Protein AF-A0A2D9WE15-F1 (afdb_monomer)

Structure (mmCIF, N/CA/C/O backbone):
data_AF-A0A2D9WE15-F1
#
_entry.id   AF-A0A2D9WE15-F1
#
loop_
_atom_site.group_PDB
_atom_site.id
_atom_site.type_symbol
_atom_site.label_atom_id
_atom_site.label_alt_id
_atom_site.label_comp_id
_atom_site.label_asym_id
_atom_site.label_entity_id
_atom_site.label_seq_id
_atom_site.pdbx_PDB_ins_code
_atom_site.Cartn_x
_atom_site.Cartn_y
_atom_site.Cartn_z
_atom_site.occupancy
_atom_site.B_iso_or_equiv
_atom_site.auth_seq_id
_atom_site.auth_comp_id
_atom_site.auth_asym_id
_atom_site.auth_atom_id
_atom_site.pdbx_PDB_model_num
ATOM 1 N N . MET A 1 1 ? 0.430 -5.581 14.770 1.00 84.19 1 MET A N 1
ATOM 2 C CA . MET A 1 1 ? 0.747 -4.256 14.187 1.00 84.19 1 MET A CA 1
ATOM 3 C C . MET A 1 1 ? 1.157 -3.332 15.324 1.00 84.19 1 MET A C 1
ATOM 5 O O . MET A 1 1 ? 0.563 -3.444 16.387 1.00 84.19 1 MET A O 1
ATOM 9 N N . LYS A 1 2 ? 2.175 -2.483 15.143 1.00 93.44 2 LYS A N 1
ATOM 10 C CA . LYS A 1 2 ? 2.626 -1.508 16.152 1.00 93.44 2 LYS A CA 1
ATOM 11 C C . LYS A 1 2 ? 2.467 -0.103 15.576 1.00 93.44 2 LYS A C 1
ATOM 13 O O . LYS A 1 2 ? 2.936 0.138 14.468 1.00 93.44 2 LYS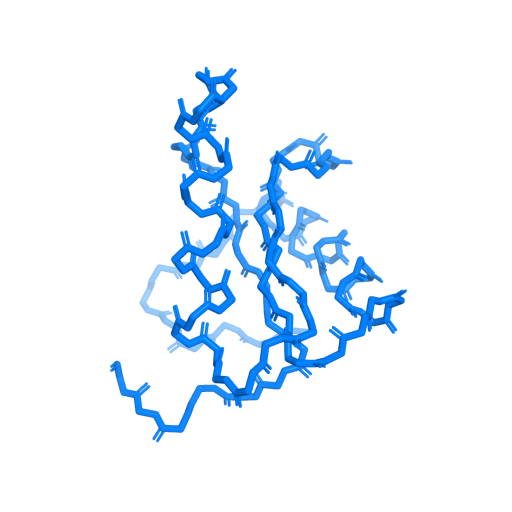 A O 1
ATOM 18 N N . THR A 1 3 ? 1.830 0.806 16.310 1.00 96.88 3 THR A N 1
ATOM 19 C CA . THR A 1 3 ? 1.715 2.214 15.904 1.00 96.88 3 THR A CA 1
ATOM 20 C C . THR A 1 3 ? 3.058 2.919 16.086 1.00 96.88 3 THR A C 1
ATOM 22 O O . THR A 1 3 ? 3.648 2.856 17.163 1.00 96.88 3 THR A O 1
ATOM 25 N N . VAL A 1 4 ? 3.544 3.577 15.030 1.00 96.56 4 VAL A N 1
ATOM 26 C CA . VAL A 1 4 ? 4.835 4.299 15.006 1.00 96.56 4 VAL A CA 1
ATOM 27 C C . VAL A 1 4 ? 4.677 5.804 14.737 1.00 96.56 4 VAL A C 1
ATOM 29 O O . VAL A 1 4 ? 5.659 6.515 14.562 1.00 96.56 4 VAL A O 1
ATOM 32 N N . THR A 1 5 ? 3.437 6.298 14.712 1.00 96.44 5 THR A N 1
ATOM 33 C CA . THR A 1 5 ? 3.059 7.694 14.445 1.00 96.44 5 THR A CA 1
ATOM 34 C C . THR A 1 5 ? 2.384 8.334 15.659 1.00 96.44 5 THR A C 1
ATOM 36 O O . THR A 1 5 ? 1.856 7.636 16.522 1.00 96.44 5 THR A O 1
ATOM 39 N N . LYS A 1 6 ? 2.341 9.677 15.709 1.00 97.69 6 LYS A N 1
ATOM 40 C CA . LYS A 1 6 ? 1.618 10.424 16.761 1.00 97.69 6 LYS A CA 1
ATOM 41 C C . LYS A 1 6 ? 0.108 10.145 16.743 1.00 97.69 6 LYS A C 1
ATOM 43 O O . LYS A 1 6 ? -0.504 9.992 17.793 1.00 97.69 6 LYS A O 1
ATOM 48 N N . LYS A 1 7 ? -0.488 10.080 15.546 1.00 96.00 7 LYS A N 1
ATOM 49 C CA . LYS A 1 7 ? -1.895 9.707 15.349 1.00 96.00 7 LYS A CA 1
ATOM 50 C C . LYS A 1 7 ? -2.016 8.185 15.386 1.00 96.00 7 LYS A C 1
ATOM 52 O O . LYS A 1 7 ? -1.307 7.509 14.639 1.00 96.00 7 LYS A O 1
ATOM 57 N N . GLN A 1 8 ? -2.905 7.671 16.231 1.00 96.88 8 GLN A N 1
ATOM 58 C CA . GLN A 1 8 ? -3.245 6.250 16.257 1.00 96.88 8 GLN A CA 1
ATOM 59 C C . GLN A 1 8 ? -4.403 5.960 15.293 1.00 96.88 8 GLN A C 1
ATOM 61 O O . GLN A 1 8 ? -5.299 6.802 15.179 1.00 96.88 8 GLN A O 1
ATOM 66 N N . PRO A 1 9 ? -4.397 4.802 14.609 1.00 96.56 9 PRO A N 1
ATOM 67 C CA . PRO A 1 9 ? -5.542 4.384 13.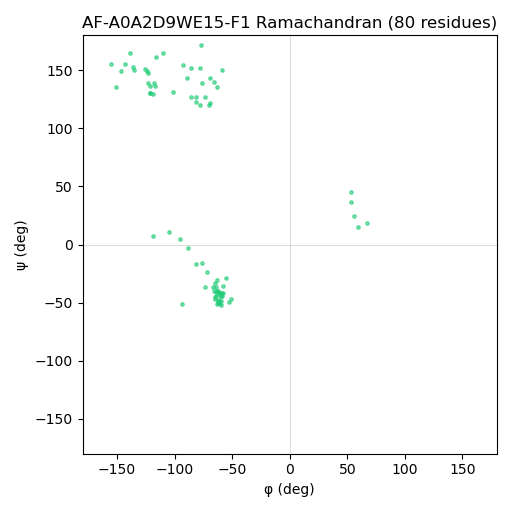819 1.00 96.56 9 PRO A CA 1
ATOM 68 C C . PRO A 1 9 ? -6.715 4.021 14.737 1.00 96.56 9 PRO A C 1
ATOM 70 O O . PRO A 1 9 ? -6.520 3.444 15.809 1.00 96.56 9 PRO A O 1
ATOM 73 N N . ASN A 1 10 ? -7.933 4.339 14.314 1.00 96.62 10 ASN A N 1
ATOM 74 C CA . ASN A 1 10 ? -9.144 3.865 14.980 1.00 96.62 10 ASN A CA 1
ATOM 75 C C . ASN A 1 10 ? -9.442 2.393 14.620 1.00 96.62 10 ASN A C 1
ATOM 77 O O . ASN A 1 10 ? -8.822 1.817 13.727 1.00 96.62 10 ASN A O 1
ATOM 81 N N . ASN A 1 11 ? -10.425 1.778 15.285 1.00 96.81 11 ASN A N 1
ATOM 82 C CA . ASN A 1 11 ? -10.765 0.365 15.066 1.00 96.81 11 ASN A CA 1
ATOM 83 C C . ASN A 1 11 ? -11.152 0.041 13.607 1.00 96.81 11 ASN A C 1
ATOM 85 O O . ASN A 1 11 ? -10.782 -1.021 13.112 1.00 96.81 11 ASN A O 1
ATOM 89 N N . ARG A 1 12 ? -11.836 0.957 12.897 1.00 97.50 12 ARG A N 1
ATOM 90 C CA . ARG A 1 12 ? -12.170 0.791 11.467 1.00 97.50 12 ARG A CA 1
ATOM 91 C C . ARG A 1 12 ? -10.904 0.779 10.615 1.00 97.50 12 ARG A C 1
ATOM 93 O O . ARG A 1 12 ? -10.733 -0.097 9.777 1.00 97.50 12 ARG A O 1
ATOM 100 N N . GLU A 1 13 ? -10.007 1.733 10.851 1.00 98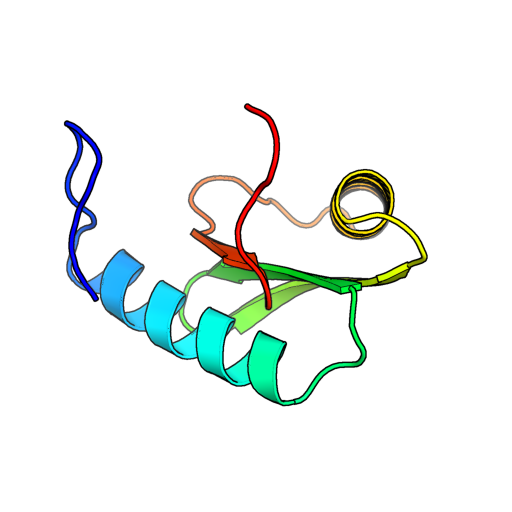.00 13 GLU A N 1
ATOM 101 C CA . GLU A 1 13 ? -8.731 1.833 10.137 1.00 98.00 13 GLU A CA 1
ATOM 102 C C . GLU A 1 13 ? -7.837 0.615 10.413 1.00 98.00 13 GLU A C 1
ATOM 104 O O . GLU A 1 13 ? -7.169 0.139 9.502 1.00 98.00 13 GLU A O 1
ATOM 109 N N . ILE A 1 14 ? -7.841 0.065 11.634 1.00 97.81 14 ILE A N 1
ATOM 110 C CA . ILE A 1 14 ? -7.109 -1.170 11.966 1.00 97.81 14 ILE A CA 1
ATOM 111 C C . ILE A 1 14 ? -7.639 -2.355 11.151 1.00 97.81 14 ILE A C 1
ATOM 113 O O . ILE A 1 14 ? -6.848 -3.082 10.545 1.00 97.81 14 ILE A O 1
ATOM 117 N N . ASP A 1 15 ? -8.957 -2.534 11.109 1.00 98.25 15 ASP A N 1
ATOM 118 C CA . ASP A 1 15 ? -9.606 -3.580 10.316 1.00 98.25 15 ASP A CA 1
ATOM 119 C C . ASP A 1 15 ? -9.276 -3.448 8.821 1.00 98.25 15 ASP A C 1
ATOM 121 O O . ASP A 1 15 ? -8.927 -4.435 8.161 1.00 98.25 15 ASP A O 1
ATOM 125 N N . ASP A 1 16 ? -9.327 -2.222 8.298 1.00 98.56 16 ASP A N 1
ATOM 126 C CA . ASP A 1 16 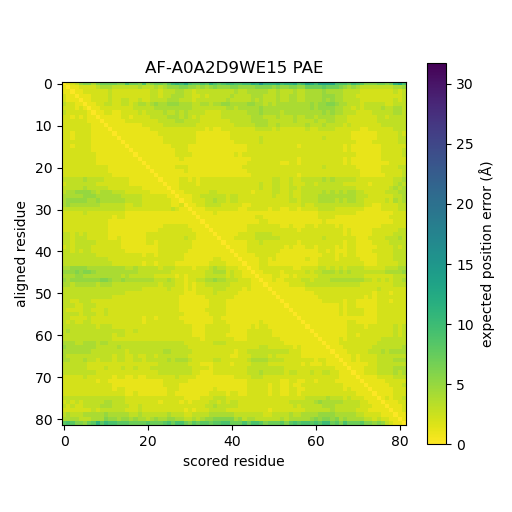? -8.993 -1.921 6.908 1.00 98.56 16 ASP A CA 1
ATOM 127 C C . ASP A 1 16 ? -7.498 -2.145 6.622 1.00 98.56 16 ASP A C 1
ATOM 129 O O . ASP A 1 16 ? -7.150 -2.657 5.558 1.00 98.56 16 ASP A O 1
ATOM 133 N N . LEU A 1 17 ? -6.597 -1.835 7.565 1.00 98.31 17 LEU A N 1
ATOM 134 C CA . LEU A 1 17 ? -5.154 -2.084 7.438 1.00 98.31 17 LEU A CA 1
ATOM 135 C C . LEU A 1 17 ? -4.845 -3.584 7.401 1.00 98.31 17 LEU A C 1
ATOM 137 O O . LEU A 1 17 ? -4.010 -4.028 6.610 1.00 98.31 17 LEU A O 1
ATOM 141 N N . ILE A 1 18 ? -5.536 -4.384 8.221 1.00 98.06 18 ILE A N 1
ATOM 142 C CA . ILE A 1 18 ? -5.425 -5.849 8.197 1.00 98.06 18 ILE A CA 1
ATOM 143 C C . ILE A 1 18 ? -5.919 -6.389 6.853 1.00 98.06 18 ILE A C 1
ATOM 145 O O . ILE A 1 18 ? -5.265 -7.251 6.260 1.00 98.06 18 ILE A O 1
ATOM 149 N N . PHE A 1 19 ? -7.051 -5.884 6.355 1.00 98.56 19 PHE A N 1
ATOM 150 C CA . PHE A 1 19 ? -7.560 -6.235 5.031 1.00 98.56 19 PHE A CA 1
ATOM 151 C C . PHE A 1 19 ? -6.554 -5.868 3.927 1.00 98.56 19 PHE A C 1
ATOM 153 O O . PHE A 1 19 ? -6.158 -6.739 3.152 1.00 98.56 19 PHE A O 1
ATOM 160 N N . ALA A 1 20 ? -6.063 -4.628 3.897 1.00 98.50 20 ALA A N 1
ATOM 161 C CA . ALA A 1 20 ? -5.108 -4.147 2.901 1.00 98.50 20 ALA A CA 1
ATOM 162 C C . ALA A 1 20 ? -3.797 -4.952 2.915 1.00 98.50 20 ALA A C 1
ATOM 164 O O . ALA A 1 20 ? -3.294 -5.336 1.860 1.00 98.50 20 ALA A O 1
ATOM 165 N N . SER A 1 21 ? -3.278 -5.292 4.100 1.00 97.81 21 SER A N 1
ATOM 166 C CA . SER A 1 21 ? -2.083 -6.131 4.250 1.00 97.81 21 SER A CA 1
ATOM 167 C C . SER A 1 21 ? -2.287 -7.543 3.684 1.00 97.81 21 SER A C 1
ATOM 169 O O . SER A 1 21 ? -1.402 -8.072 3.003 1.00 97.81 21 SER A O 1
ATOM 171 N N . LYS A 1 22 ? -3.471 -8.141 3.890 1.00 98.06 22 LYS A N 1
ATOM 172 C CA . LYS A 1 22 ? -3.825 -9.428 3.271 1.00 98.06 22 LYS A CA 1
ATOM 173 C C . LYS A 1 22 ? -3.870 -9.325 1.749 1.00 98.06 22 LYS A C 1
ATOM 175 O O . LYS A 1 22 ? -3.390 -10.245 1.094 1.00 98.06 22 LYS A O 1
ATOM 180 N N . VAL A 1 23 ? -4.397 -8.235 1.188 1.00 98.00 23 VAL A N 1
ATOM 181 C CA . VAL A 1 23 ? -4.381 -8.013 -0.267 1.00 98.00 23 VAL A CA 1
ATOM 182 C C . VAL A 1 23 ? -2.939 -7.913 -0.770 1.00 98.00 23 VAL A C 1
ATOM 184 O O . VAL A 1 23 ? -2.574 -8.676 -1.660 1.00 98.00 23 VAL A O 1
ATOM 187 N N . CYS A 1 24 ? -2.090 -7.080 -0.151 1.00 96.56 24 CYS A N 1
ATOM 188 C CA . CYS A 1 24 ? -0.674 -6.955 -0.522 1.00 96.56 24 CYS A CA 1
ATOM 189 C C . CYS A 1 24 ? 0.031 -8.317 -0.583 1.00 96.56 24 CYS A C 1
ATOM 191 O O . CYS A 1 24 ? 0.666 -8.627 -1.589 1.00 96.56 24 CYS A O 1
ATOM 193 N N . LYS A 1 25 ? -0.156 -9.167 0.438 1.00 96.31 25 LYS A N 1
ATOM 194 C CA . LYS A 1 25 ? 0.451 -10.509 0.513 1.00 96.31 25 LYS A CA 1
ATOM 195 C C . LYS A 1 25 ? 0.146 -11.401 -0.703 1.00 96.31 25 LYS A C 1
ATOM 197 O O . LYS A 1 25 ? 0.950 -12.271 -1.020 1.00 96.31 25 LYS A O 1
ATOM 202 N N . HIS A 1 26 ? -0.995 -11.211 -1.366 1.00 96.62 26 HIS A N 1
ATOM 203 C CA . HIS A 1 26 ? -1.438 -12.048 -2.490 1.00 96.62 26 HIS A CA 1
ATOM 204 C C . HIS A 1 26 ? -1.287 -11.362 -3.857 1.00 96.62 26 HIS A C 1
ATOM 206 O O . HIS A 1 26 ? -1.784 -11.864 -4.863 1.00 96.62 26 HIS A O 1
ATOM 212 N N . THR A 1 27 ? -0.591 -10.227 -3.915 1.00 95.62 27 THR A N 1
ATOM 213 C CA . THR A 1 27 ? -0.309 -9.491 -5.159 1.00 95.62 27 THR A CA 1
ATOM 214 C C . THR A 1 27 ? 1.170 -9.580 -5.534 1.00 95.62 27 THR A C 1
ATOM 216 O O . THR A 1 27 ? 2.004 -9.988 -4.731 1.00 95.62 27 THR A O 1
ATOM 219 N N . LYS A 1 28 ? 1.511 -9.228 -6.779 1.00 95.75 28 LYS A N 1
ATOM 220 C CA . LYS A 1 28 ? 2.898 -9.244 -7.261 1.00 95.75 28 LYS A CA 1
ATOM 221 C C . LYS A 1 28 ? 3.644 -7.980 -6.839 1.00 95.75 28 LYS A C 1
ATOM 223 O O . LYS A 1 28 ? 3.251 -6.886 -7.236 1.00 95.75 28 LYS A O 1
ATOM 228 N N . SER A 1 29 ? 4.754 -8.164 -6.132 1.00 95.25 29 SER A N 1
ATOM 229 C CA . SER A 1 29 ? 5.665 -7.094 -5.730 1.00 95.25 29 SER A CA 1
ATOM 230 C C . SER A 1 29 ? 6.248 -6.319 -6.920 1.00 95.25 29 SER A C 1
ATOM 232 O O . SER A 1 29 ? 6.461 -6.889 -7.987 1.00 95.25 29 SER A O 1
ATOM 234 N N . ASN A 1 30 ? 6.573 -5.033 -6.774 1.00 96.38 30 ASN A N 1
ATOM 235 C CA . ASN A 1 30 ? 6.251 -4.176 -5.626 1.00 96.38 30 ASN A CA 1
ATOM 236 C C . ASN A 1 30 ? 4.778 -3.731 -5.646 1.00 96.38 30 ASN A C 1
ATOM 238 O O . ASN A 1 30 ? 4.287 -3.329 -6.706 1.00 96.38 30 ASN A O 1
ATOM 242 N N . THR A 1 31 ? 4.122 -3.716 -4.478 1.00 97.31 31 THR A N 1
ATOM 243 C CA . THR A 1 31 ? 2.689 -3.399 -4.373 1.00 97.31 31 THR A CA 1
ATOM 244 C C . THR A 1 31 ? 2.387 -2.224 -3.446 1.00 97.31 31 THR A C 1
ATOM 246 O O . THR A 1 31 ? 2.893 -2.145 -2.330 1.00 97.31 31 THR A O 1
ATOM 249 N N . ILE A 1 32 ? 1.443 -1.380 -3.876 1.00 98.38 32 ILE A N 1
ATOM 250 C CA . ILE A 1 32 ? 0.699 -0.443 -3.026 1.00 98.38 32 ILE A CA 1
ATOM 251 C C . ILE A 1 32 ? -0.799 -0.735 -3.146 1.00 98.38 32 ILE A C 1
ATOM 253 O O . ILE A 1 32 ? -1.325 -0.823 -4.256 1.00 98.38 32 ILE A O 1
ATOM 257 N N . VAL A 1 33 ? -1.487 -0.856 -2.010 1.00 98.50 33 VAL A N 1
ATOM 258 C CA . VAL A 1 33 ? -2.940 -1.075 -1.914 1.00 98.50 33 VAL A CA 1
ATOM 259 C C . VAL A 1 33 ? -3.580 0.054 -1.120 1.00 98.50 33 VAL A C 1
ATOM 261 O O . VAL A 1 33 ? -3.155 0.322 -0.000 1.00 98.50 33 VAL A O 1
ATOM 264 N N . PHE A 1 34 ? -4.640 0.645 -1.667 1.00 98.69 34 PHE A N 1
ATOM 265 C CA . PHE A 1 34 ? -5.581 1.503 -0.953 1.00 98.69 34 PHE A CA 1
ATOM 266 C C . PHE A 1 34 ? -6.858 0.729 -0.633 1.00 98.69 34 PHE A C 1
ATOM 268 O O . PHE A 1 34 ? -7.451 0.114 -1.524 1.00 98.69 34 PHE A O 1
ATOM 275 N N . ALA A 1 35 ? -7.308 0.790 0.618 1.00 98.50 35 ALA A N 1
ATOM 276 C CA . ALA A 1 35 ? -8.540 0.147 1.063 1.00 98.50 35 ALA A CA 1
ATOM 277 C C . ALA A 1 35 ? -9.382 1.070 1.950 1.00 98.50 35 ALA A C 1
ATOM 279 O O . ALA A 1 35 ? -8.849 1.919 2.661 1.00 98.50 35 ALA A O 1
ATOM 280 N N . LYS A 1 36 ? -10.702 0.890 1.916 1.00 98.31 36 LYS A N 1
ATOM 281 C CA . LYS A 1 36 ? -11.664 1.596 2.773 1.00 98.31 36 LYS A CA 1
ATOM 282 C C . LYS A 1 36 ? -12.875 0.696 2.986 1.00 98.31 36 LYS A C 1
ATOM 284 O O . LYS A 1 36 ? -13.348 0.096 2.025 1.00 98.31 36 LYS A O 1
ATOM 289 N N . ASN A 1 37 ? -13.377 0.594 4.216 1.00 97.44 37 ASN A N 1
ATOM 290 C CA . ASN A 1 37 ? -14.549 -0.222 4.559 1.00 97.44 37 ASN A CA 1
ATOM 291 C C . ASN A 1 37 ? -14.422 -1.692 4.094 1.00 97.44 37 ASN A C 1
ATOM 293 O O . ASN A 1 37 ? -15.346 -2.248 3.503 1.00 97.44 37 ASN A O 1
ATOM 297 N N . LYS A 1 38 ? -13.257 -2.314 4.327 1.00 97.69 38 LYS A N 1
ATOM 298 C CA . LYS A 1 38 ? -12.894 -3.684 3.906 1.00 97.69 38 LYS A CA 1
ATOM 299 C C . LYS A 1 38 ? -13.016 -3.936 2.397 1.00 97.69 38 LYS A C 1
ATOM 301 O O . LYS A 1 38 ? -13.152 -5.080 1.968 1.00 97.69 38 LYS A O 1
ATOM 306 N N . GLN A 1 39 ? -12.934 -2.882 1.588 1.00 97.69 39 GLN A N 1
ATOM 307 C CA . GLN A 1 39 ? -12.953 -2.953 0.134 1.00 97.69 39 GLN A CA 1
ATOM 308 C C . GLN A 1 39 ? -11.648 -2.409 -0.449 1.00 97.69 39 GLN A C 1
ATOM 310 O O . GLN A 1 39 ? -11.122 -1.391 0.002 1.00 97.69 39 GLN A O 1
ATOM 315 N N . LEU A 1 40 ? -11.130 -3.088 -1.475 1.00 97.94 40 LEU A N 1
ATOM 316 C CA . LEU A 1 40 ? -10.032 -2.583 -2.296 1.00 97.94 40 LEU A CA 1
ATOM 317 C C . LEU A 1 40 ? -10.538 -1.402 -3.134 1.00 97.94 40 LEU A C 1
ATOM 319 O O . LEU A 1 40 ? -11.458 -1.575 -3.930 1.00 97.94 40 LEU A O 1
ATOM 323 N N . ILE A 1 41 ? -9.917 -0.232 -2.981 1.00 98.19 41 ILE A N 1
ATOM 324 C CA . ILE A 1 41 ? -10.262 0.965 -3.761 1.00 98.19 41 ILE A CA 1
ATOM 325 C C . ILE A 1 41 ? -9.372 1.064 -4.998 1.00 98.19 41 ILE A C 1
ATOM 327 O O . ILE A 1 41 ? -9.858 1.186 -6.118 1.00 98.19 41 ILE A O 1
ATOM 331 N N . ALA A 1 42 ? -8.056 0.970 -4.813 1.00 98.19 42 ALA A N 1
ATOM 332 C CA . ALA A 1 42 ? -7.096 0.979 -5.909 1.00 98.19 42 ALA A CA 1
ATOM 333 C C . ALA A 1 42 ? -5.802 0.271 -5.508 1.00 98.19 42 ALA A C 1
ATOM 335 O O . ALA A 1 42 ? -5.443 0.222 -4.333 1.00 98.19 42 ALA A O 1
ATOM 336 N N . SER A 1 43 ? -5.070 -0.241 -6.494 1.00 98.06 43 SER A N 1
ATOM 337 C CA . SER A 1 43 ? -3.750 -0.826 -6.275 1.00 98.06 43 SER A CA 1
ATOM 338 C C . SER A 1 43 ? -2.822 -0.586 -7.455 1.00 98.06 43 SER A C 1
ATOM 340 O O . SER A 1 43 ? -3.266 -0.561 -8.605 1.00 98.06 43 SER A O 1
ATOM 342 N N . GLY A 1 44 ? -1.531 -0.483 -7.166 1.00 98.06 44 GLY A N 1
ATOM 343 C CA . GLY A 1 44 ? -0.456 -0.609 -8.142 1.00 98.06 44 GLY A CA 1
ATOM 344 C C . GLY A 1 44 ? 0.394 -1.814 -7.781 1.00 98.06 44 GLY A C 1
ATOM 345 O O . GLY A 1 44 ? 0.664 -2.033 -6.602 1.00 98.06 44 GLY A O 1
ATOM 346 N N . VAL A 1 45 ? 0.754 -2.617 -8.778 1.00 97.00 45 VAL A N 1
ATOM 347 C CA . VAL A 1 45 ? 1.404 -3.926 -8.598 1.00 97.00 45 VAL A CA 1
ATOM 348 C C . VAL A 1 45 ? 2.443 -4.152 -9.693 1.00 97.00 45 VAL A C 1
ATOM 350 O O . VAL A 1 45 ? 2.337 -3.592 -10.790 1.00 97.00 45 VAL A O 1
ATOM 353 N N . GLY A 1 46 ? 3.437 -4.996 -9.412 1.00 94.75 46 GLY A N 1
ATOM 354 C CA . GLY A 1 46 ? 4.430 -5.436 -10.396 1.00 94.75 46 GLY A CA 1
ATOM 355 C C . GLY A 1 46 ? 5.374 -4.339 -10.890 1.00 94.75 46 GLY A C 1
ATOM 356 O O . GLY A 1 46 ? 5.970 -4.486 -11.953 1.00 94.75 46 GLY A O 1
ATOM 357 N N . GLN A 1 47 ? 5.487 -3.225 -10.162 1.00 96.56 47 GLN A N 1
ATOM 358 C CA . GLN A 1 47 ? 6.363 -2.120 -10.549 1.00 96.56 47 GLN A CA 1
ATOM 359 C C . GLN A 1 47 ? 7.792 -2.333 -10.039 1.00 96.56 47 GLN A C 1
ATOM 361 O O . GLN A 1 47 ? 8.019 -2.936 -8.984 1.00 96.56 47 GLN A O 1
ATOM 366 N N . THR A 1 48 ? 8.764 -1.775 -10.762 1.00 95.50 48 THR A N 1
ATOM 367 C CA . THR A 1 48 ? 10.180 -1.773 -10.359 1.00 95.50 48 THR A CA 1
ATOM 368 C C . THR A 1 48 ? 10.401 -0.968 -9.079 1.00 95.50 48 THR A C 1
ATOM 370 O O . THR A 1 48 ? 11.220 -1.358 -8.250 1.00 95.50 48 THR A O 1
ATOM 373 N N . SER A 1 49 ? 9.629 0.104 -8.870 1.00 96.12 49 SER A N 1
ATOM 374 C CA . SER A 1 49 ? 9.662 0.923 -7.657 1.00 96.12 49 SER A CA 1
ATOM 375 C C . SER A 1 49 ? 8.279 1.064 -7.009 1.00 96.12 49 SER A C 1
ATOM 377 O O . SER A 1 49 ? 7.241 1.062 -7.675 1.00 96.12 49 SER A O 1
ATOM 379 N N . ARG A 1 50 ? 8.250 1.245 -5.682 1.00 96.19 50 ARG A N 1
ATOM 380 C CA . ARG A 1 50 ? 7.000 1.502 -4.938 1.00 96.19 50 ARG A CA 1
ATOM 381 C C . ARG A 1 50 ? 6.426 2.889 -5.179 1.00 96.19 50 ARG A C 1
ATOM 383 O O . ARG A 1 50 ? 5.219 3.063 -5.061 1.00 96.19 50 ARG A O 1
ATOM 390 N N . VAL A 1 51 ? 7.263 3.845 -5.575 1.00 96.81 51 VAL A N 1
ATOM 391 C CA . VAL A 1 51 ? 6.801 5.163 -6.024 1.00 96.81 51 VAL A CA 1
ATOM 392 C C . VAL A 1 51 ? 5.968 5.014 -7.297 1.00 96.81 51 VAL A C 1
ATOM 394 O O . VAL A 1 51 ? 4.911 5.631 -7.414 1.00 96.81 51 VAL A O 1
ATOM 397 N N . ASP A 1 52 ? 6.383 4.151 -8.223 1.00 97.31 52 ASP A N 1
ATOM 398 C CA . ASP A 1 52 ? 5.622 3.908 -9.450 1.00 97.31 52 ASP A CA 1
ATOM 399 C C . ASP A 1 52 ? 4.358 3.087 -9.181 1.00 97.31 52 ASP A C 1
ATOM 401 O O . ASP A 1 52 ? 3.306 3.397 -9.740 1.00 97.31 52 ASP A O 1
ATOM 405 N N . ALA A 1 53 ? 4.406 2.123 -8.253 1.00 98.00 53 ALA A N 1
ATOM 406 C CA . ALA A 1 53 ? 3.204 1.425 -7.784 1.00 98.00 53 ALA A CA 1
ATOM 407 C C . ALA A 1 53 ? 2.189 2.403 -7.162 1.00 98.00 53 ALA A C 1
ATOM 409 O O . ALA A 1 53 ? 1.003 2.364 -7.491 1.00 98.00 53 ALA A O 1
ATOM 410 N N . LEU A 1 54 ? 2.648 3.341 -6.329 1.00 97.88 54 LEU A N 1
ATOM 411 C CA . LEU A 1 54 ? 1.805 4.392 -5.757 1.00 97.88 54 LEU A CA 1
ATOM 412 C C . LEU A 1 54 ? 1.179 5.269 -6.852 1.00 97.88 54 LEU 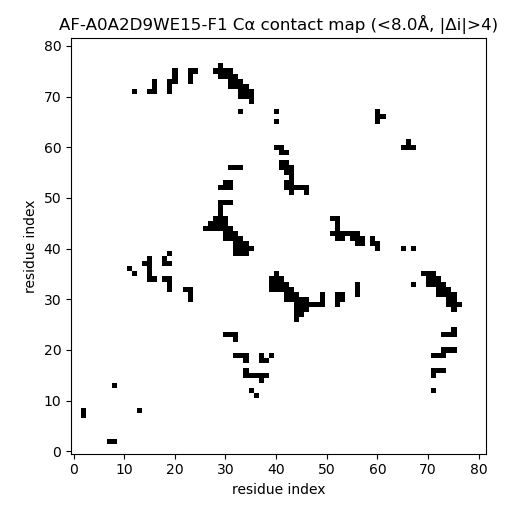A C 1
ATOM 414 O O . LEU A 1 54 ? -0.039 5.453 -6.874 1.00 97.88 54 LEU A O 1
ATOM 418 N N . LYS A 1 55 ? 1.988 5.768 -7.797 1.00 98.12 55 LYS A N 1
ATOM 419 C CA . LYS A 1 55 ? 1.504 6.576 -8.931 1.00 98.12 55 LYS A CA 1
ATOM 420 C C . LYS A 1 55 ? 0.474 5.819 -9.766 1.00 98.12 55 LYS A C 1
ATOM 422 O O . LYS A 1 55 ? -0.535 6.402 -10.158 1.00 98.12 55 LYS A O 1
ATOM 427 N N . GLN A 1 56 ? 0.703 4.532 -10.025 1.00 98.25 56 GLN A N 1
ATOM 428 C CA . GLN A 1 56 ? -0.228 3.676 -10.756 1.00 98.25 56 GLN A CA 1
ATOM 429 C C . GLN A 1 56 ? -1.567 3.554 -10.017 1.00 98.25 56 GLN A C 1
ATOM 431 O O . GLN A 1 56 ? -2.615 3.751 -10.636 1.00 98.25 56 GLN A O 1
ATOM 436 N N . ALA A 1 57 ? -1.537 3.287 -8.708 1.00 98.38 57 ALA A N 1
ATOM 437 C CA . ALA A 1 57 ? -2.732 3.184 -7.876 1.00 98.38 57 ALA A CA 1
ATOM 438 C C . ALA A 1 57 ? -3.548 4.489 -7.887 1.00 98.38 57 ALA A C 1
ATOM 440 O O . ALA A 1 57 ? -4.746 4.467 -8.167 1.00 98.38 57 ALA A O 1
ATOM 441 N N . VAL A 1 58 ? -2.888 5.633 -7.668 1.00 98.44 58 VAL A N 1
ATOM 442 C CA . VAL A 1 58 ? -3.527 6.962 -7.656 1.00 98.44 58 VAL A CA 1
ATOM 443 C C . VAL A 1 58 ? -4.086 7.323 -9.032 1.00 98.44 58 VAL A C 1
ATOM 445 O O . VAL A 1 58 ? -5.233 7.753 -9.144 1.00 98.44 58 VAL A O 1
ATOM 448 N N . LYS A 1 59 ? -3.321 7.094 -10.108 1.00 98.31 59 LYS A N 1
ATOM 449 C CA . LYS A 1 59 ? -3.787 7.330 -11.483 1.00 98.31 59 LYS A CA 1
ATOM 450 C C . LYS A 1 59 ? -5.026 6.493 -11.800 1.00 98.31 59 LYS A C 1
ATOM 452 O O . LYS A 1 59 ? -5.963 7.003 -12.413 1.00 98.31 59 LYS A O 1
ATOM 457 N N . LYS A 1 60 ? -5.045 5.225 -11.373 1.00 97.50 60 LYS A N 1
ATOM 458 C CA . LYS A 1 60 ? -6.199 4.338 -11.540 1.00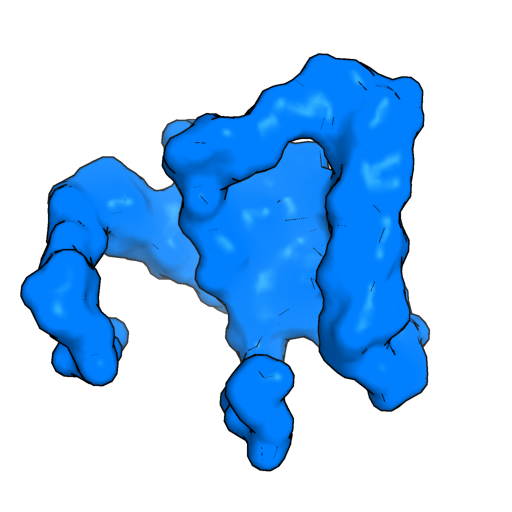 97.50 60 LYS A CA 1
ATOM 459 C C . LYS A 1 60 ? -7.401 4.880 -10.766 1.00 97.50 60 LYS A C 1
ATOM 461 O O . LYS A 1 60 ? -8.437 5.088 -11.388 1.00 97.50 60 LYS A O 1
ATOM 466 N N . ALA A 1 61 ? -7.256 5.199 -9.480 1.00 98.25 61 ALA A N 1
ATOM 467 C CA . ALA A 1 61 ? -8.336 5.773 -8.674 1.00 98.25 61 ALA A CA 1
ATOM 468 C C . ALA A 1 61 ? -8.949 7.017 -9.338 1.00 98.25 61 ALA A C 1
ATOM 470 O O . ALA A 1 61 ? -10.155 7.056 -9.577 1.00 98.25 61 ALA A O 1
ATOM 471 N N . ASN A 1 62 ? -8.108 7.960 -9.772 1.00 97.94 62 ASN A N 1
ATOM 472 C CA . ASN A 1 62 ? -8.545 9.173 -10.465 1.00 97.94 62 ASN A CA 1
ATOM 473 C C . ASN A 1 62 ? -9.280 8.870 -11.780 1.00 97.94 62 ASN A C 1
ATOM 475 O O . ASN A 1 62 ? -10.326 9.457 -12.046 1.00 97.94 62 ASN A O 1
ATOM 479 N N . SER A 1 63 ? -8.781 7.927 -12.592 1.00 98.00 63 SER A N 1
ATOM 480 C CA . SER A 1 63 ? -9.432 7.551 -13.860 1.00 98.00 63 SER A CA 1
ATOM 481 C C . SER A 1 63 ? -10.828 6.948 -13.673 1.00 98.00 63 SER A C 1
ATOM 483 O O . SER A 1 63 ? -11.693 7.140 -14.523 1.00 98.00 63 SER A O 1
ATOM 485 N N . PHE A 1 64 ? -11.061 6.268 -12.547 1.00 97.50 64 PHE A N 1
ATOM 486 C CA . PHE A 1 64 ? -12.356 5.689 -12.182 1.00 97.50 64 PHE A CA 1
ATOM 487 C C . PHE A 1 64 ? -13.185 6.606 -11.272 1.00 97.50 64 PHE A C 1
ATOM 489 O O . PHE A 1 64 ? -14.258 6.203 -10.834 1.00 97.50 64 PHE A O 1
ATOM 496 N N . LYS A 1 65 ? -12.714 7.835 -11.001 1.00 97.44 65 LYS A N 1
ATOM 497 C CA . LYS A 1 65 ? -13.342 8.790 -10.072 1.00 97.44 65 LYS A CA 1
ATOM 498 C C . LYS A 1 65 ? -13.597 8.183 -8.682 1.00 97.44 65 LYS A C 1
ATOM 500 O O . LYS A 1 65 ? -14.612 8.464 -8.051 1.00 97.44 65 LYS A O 1
ATOM 505 N N . LEU A 1 66 ? -12.680 7.333 -8.222 1.00 97.50 66 LEU A N 1
ATOM 506 C CA . LEU A 1 66 ? -12.720 6.729 -6.895 1.00 97.50 66 LEU A CA 1
ATOM 507 C C . LEU A 1 66 ? -12.058 7.667 -5.887 1.00 97.50 66 LEU A C 1
ATOM 509 O O . LEU A 1 66 ? -10.915 8.082 -6.077 1.00 97.50 66 LEU A O 1
ATOM 513 N N . ASP A 1 67 ? -12.774 7.971 -4.809 1.00 96.00 67 ASP A N 1
ATOM 514 C CA . ASP A 1 67 ? -12.266 8.800 -3.722 1.00 96.00 67 ASP A CA 1
ATOM 515 C C . ASP A 1 67 ? -11.324 7.998 -2.811 1.00 96.00 67 ASP A C 1
ATOM 517 O O . ASP A 1 67 ? -11.711 6.992 -2.212 1.00 96.00 67 ASP A O 1
ATOM 521 N N . LEU A 1 68 ? -10.076 8.459 -2.703 1.00 97.44 68 LEU A N 1
ATOM 522 C CA . LEU A 1 68 ? -9.069 7.893 -1.801 1.00 97.44 68 LEU A CA 1
ATOM 523 C C . LEU A 1 68 ? -9.099 8.532 -0.403 1.00 97.44 68 LEU A C 1
ATOM 525 O O . LEU A 1 68 ? -8.346 8.108 0.478 1.00 97.44 68 LEU A O 1
ATOM 529 N N . THR A 1 69 ? -9.943 9.537 -0.166 1.00 96.31 69 THR A N 1
ATOM 530 C CA . THR A 1 69 ? -10.029 10.219 1.129 1.00 96.31 69 THR A CA 1
ATOM 531 C C . THR A 1 69 ? -10.486 9.246 2.217 1.00 96.31 69 THR A C 1
ATOM 533 O O . THR A 1 69 ? -11.410 8.447 2.035 1.00 96.31 69 THR A O 1
ATOM 536 N N . GLU A 1 70 ? -9.819 9.299 3.371 1.00 95.50 70 GLU A N 1
ATOM 537 C CA . GLU A 1 70 ? -10.008 8.373 4.501 1.00 95.50 70 GLU A CA 1
ATOM 538 C C . GLU A 1 70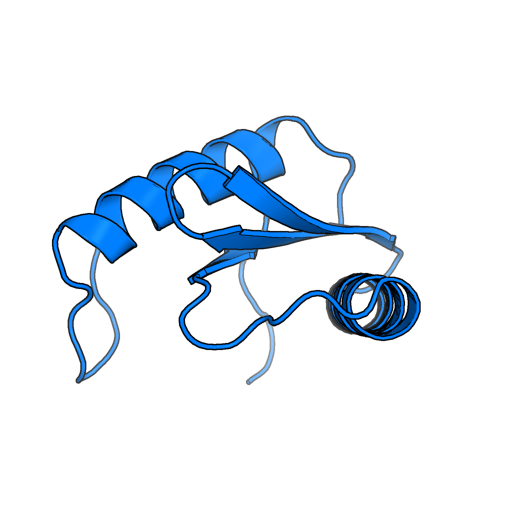 ? -9.760 6.885 4.191 1.00 95.50 70 GLU A C 1
ATOM 540 O O . GLU A 1 70 ? -10.179 6.020 4.965 1.00 95.50 70 GLU A O 1
ATOM 545 N N . SER A 1 71 ? -9.116 6.567 3.064 1.00 97.88 71 SER A N 1
ATOM 546 C CA . SER A 1 71 ? -8.610 5.218 2.824 1.00 97.88 71 SER A CA 1
ATOM 547 C C . SER A 1 71 ? -7.318 4.983 3.606 1.00 97.88 71 SER A C 1
ATOM 549 O O . SER A 1 71 ? -6.552 5.908 3.888 1.00 97.88 71 SER A O 1
ATOM 551 N N . VAL A 1 72 ? -7.066 3.724 3.950 1.00 98.50 72 VAL A N 1
ATOM 552 C CA . VAL A 1 72 ? -5.771 3.276 4.462 1.00 98.50 72 VAL A CA 1
ATOM 553 C C . VAL A 1 72 ? -4.913 2.779 3.305 1.00 98.50 72 VAL A C 1
ATOM 555 O O . VAL A 1 72 ? -5.432 2.316 2.287 1.00 98.50 72 VAL A O 1
ATOM 558 N N . MET A 1 73 ? -3.594 2.829 3.477 1.00 98.19 73 MET A N 1
ATOM 559 C CA . MET A 1 73 ? -2.633 2.343 2.492 1.00 98.19 73 MET A CA 1
ATOM 560 C C . MET A 1 73 ? -1.747 1.255 3.102 1.00 98.19 73 MET A C 1
ATOM 562 O O . MET A 1 73 ? -1.249 1.410 4.217 1.00 98.19 73 MET A O 1
ATOM 566 N N . ALA A 1 74 ? -1.508 0.177 2.356 1.00 98.19 74 ALA A N 1
ATOM 567 C CA . ALA A 1 74 ? -0.546 -0.862 2.705 1.00 98.19 74 ALA A CA 1
ATOM 568 C C . ALA A 1 74 ? 0.482 -1.069 1.583 1.00 98.19 74 ALA A C 1
ATOM 570 O O . ALA A 1 74 ? 0.183 -0.904 0.401 1.00 98.19 74 ALA A O 1
ATOM 571 N N . SER A 1 75 ? 1.690 -1.465 1.983 1.00 97.81 75 SER A N 1
ATOM 572 C CA . SER A 1 75 ? 2.802 -1.863 1.116 1.00 97.81 75 SER A CA 1
ATOM 573 C C . SER A 1 75 ? 3.234 -3.275 1.503 1.00 97.81 75 SER A C 1
ATOM 575 O O . SER A 1 75 ? 3.138 -3.652 2.673 1.00 97.81 75 SER A O 1
ATOM 577 N N . ASP A 1 76 ? 3.696 -4.060 0.537 1.00 96.06 76 ASP A N 1
ATOM 578 C CA . ASP A 1 76 ? 4.239 -5.403 0.765 1.00 96.06 76 ASP A CA 1
ATOM 579 C C . ASP A 1 76 ? 5.665 -5.393 1.351 1.00 96.06 76 ASP A C 1
ATOM 581 O O . ASP A 1 76 ? 6.103 -6.392 1.919 1.00 96.06 76 ASP A O 1
ATOM 585 N N . ALA A 1 77 ? 6.365 -4.253 1.282 1.00 95.88 77 ALA A N 1
ATOM 586 C CA . ALA A 1 77 ? 7.699 -4.042 1.855 1.00 95.88 77 ALA A CA 1
ATOM 587 C C . ALA 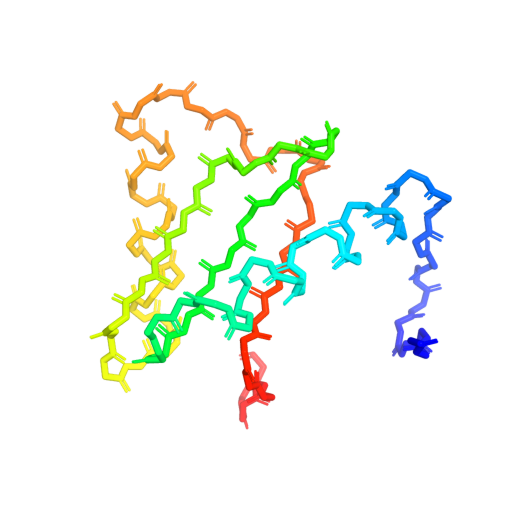A 1 77 ? 7.866 -2.658 2.528 1.00 95.88 77 ALA A C 1
ATOM 589 O O . ALA A 1 77 ? 7.081 -1.734 2.299 1.00 95.88 77 ALA A O 1
ATOM 590 N N . PHE A 1 78 ? 8.917 -2.494 3.345 1.00 95.00 78 PHE A N 1
ATOM 591 C CA . PHE A 1 78 ? 9.236 -1.252 4.075 1.00 95.00 78 PHE A CA 1
ATOM 592 C C . PHE A 1 78 ? 9.614 -0.095 3.139 1.00 95.00 78 PHE A C 1
ATOM 594 O O . PHE A 1 78 ? 10.361 -0.310 2.187 1.00 95.00 78 PHE A O 1
ATOM 601 N N . PHE A 1 79 ? 9.172 1.142 3.391 1.00 95.31 79 PHE A N 1
ATOM 602 C CA . PHE A 1 79 ? 9.611 2.338 2.643 1.00 95.31 79 PHE A CA 1
ATOM 603 C C . PHE A 1 79 ? 11.077 2.690 2.961 1.00 95.31 79 PHE A C 1
ATOM 605 O O . PHE A 1 79 ? 11.388 2.904 4.129 1.00 95.31 79 PHE A O 1
ATOM 612 N N . PRO A 1 80 ? 11.987 2.705 1.963 1.00 92.62 80 PRO A N 1
ATOM 613 C CA . PRO A 1 80 ? 13.413 2.935 2.194 1.00 92.62 80 PRO A CA 1
ATOM 614 C C . PRO A 1 80 ? 13.744 4.426 2.326 1.00 92.62 80 PRO A C 1
ATOM 616 O O . PRO A 1 80 ? 14.806 4.770 2.833 1.00 92.62 80 PRO A O 1
ATOM 619 N N . PHE A 1 81 ? 12.829 5.290 1.883 1.00 94.12 81 PHE A N 1
ATOM 620 C CA . PHE A 1 81 ? 12.937 6.742 1.922 1.00 94.12 81 PHE A CA 1
ATOM 621 C C . PHE A 1 81 ? 11.602 7.342 2.404 1.00 94.12 81 PHE A C 1
ATOM 623 O O . PHE A 1 81 ? 10.570 6.684 2.215 1.00 94.12 81 PHE A O 1
ATOM 630 N N . PRO A 1 82 ? 11.623 8.532 3.035 1.00 85.62 82 PRO A N 1
ATOM 631 C CA . PRO A 1 82 ? 10.422 9.289 3.393 1.00 85.62 82 PRO A CA 1
ATOM 632 C C . PRO A 1 82 ? 9.562 9.699 2.193 1.00 85.62 82 PRO A C 1
ATOM 634 O O . PRO A 1 82 ? 10.134 9.934 1.102 1.00 85.62 82 PRO A O 1
#

Secondary structure (DSSP, 8-state):
----SSSPPPHHHHHHHHHHHHHHHTSPSS-EEEEETTEEEEEE-S-SSHHHHHHHHHHHHHHTT---TT-EEEESS--S--

Radius of gyration: 12.23 Å; Cα contacts (8 Å, |Δi|>4): 133; chains: 1; bounding box: 28×22×31 Å

Nearest PDB structures (foldseek):
  4ehi-assembly2_A  TM=9.766E-01  e=1.425E-07  Campylobacter jejuni subsp. jejuni NCTC 11168 = ATCC 700819
  4ehi-assembly2_B-2  TM=9.769E-01  e=4.610E-07  Campylobacter jejuni subsp. jejuni NCTC 11168 = ATCC 700819
  4a1o-assembly1_A  TM=9.269E-01  e=1.562E-05  Mycobacterium tuberculosis H37Rv
  4a1o-assembly1_B  TM=9.267E-01  e=1.921E-05  Mycobacterium tuberculosis H37Rv
  7mgq-assembly2_C  TM=8.535E-01  e=9.194E-04  Cryptococcus neoformans

Mean predicted aligned error: 2.26 Å

pLDDT: mean 96.87, std 2.26, range [84.19, 98.69]

Foldseek 3Di:
DDDPDPDDDDPQQVVLQVLQQVVQVPFAPFKKFWTHNSDTQFMFHDDPDVVVRVVRRVVVNVVVVHDSPPIDMDGNDDDPDD

Solvent-accessible surface area (backbone atoms only — not comparable to full-atom values): 4770 Å² total; per-residue (Å²): 140,81,88,89,59,94,73,72,77,52,75,69,53,50,54,18,45,55,47,24,44,56,52,34,73,77,52,53,66,32,32,27,28,34,15,44,92,77,34,84,70,32,58,11,59,61,28,98,40,58,69,55,4,42,51,44,15,52,52,50,21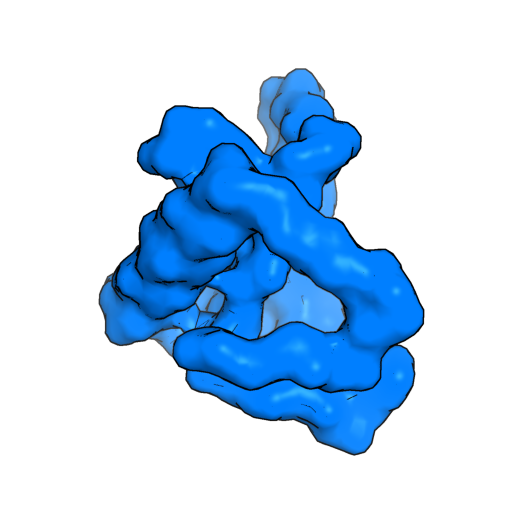,58,75,70,72,48,81,66,78,90,42,45,76,30,58,67,65,84,79,92,65,136

Sequence (82 aa):
MKTVTKKQPNNREIDDLIFASKVCKHTKSNTIVFAKNKQLIASGVGQTSRVDALKQAVKKANSFKLDLTESVMASDAFFPFP